Protein AF-A0A7J9EY52-F1 (afdb_monomer_lite)

Organism: NCBI:txid34281

pLDDT: mean 79.38, std 13.58, range [38.97, 94.38]

Radius of gyration: 17.47 Å; chains: 1; bounding box: 37×34×45 Å

Foldseek 3Di:
DLVVCLVCLVVLVVVLVPDVVSVVVRDDPVVNVVSVLVVVLVVLVVVLVCVVVVDPDPDVVSVVVSVVSSVVSVVCSVVVVVVVVPD

Secondary structure (DSSP, 8-state):
-HHHHHHTHHHHHHHHHH-TTTGGGPPPHHHHHHHHHHHHHHHHHHHHHHHHHT-SS--HHHHHHHHHHHHHHHHHHHHHHHHTT--

Sequence (87 aa):
MFESALYYKDVLDYWGQRDKDYLIFTLSYEEWRNVAILCKIFKVFYDVTCVFSGSKYPMTNLYFKGVWKIHKYSFITIYGAHCANHS

Structure (mmCIF, N/CA/C/O backbone):
data_AF-A0A7J9EY52-F1
#
_entry.id   AF-A0A7J9EY52-F1
#
loop_
_atom_site.group_PDB
_atom_site.id
_atom_site.type_symbol
_atom_site.label_atom_id
_atom_site.label_alt_id
_atom_site.label_comp_id
_atom_site.label_asym_id
_atom_site.label_entity_id
_atom_site.label_seq_id
_atom_site.pdbx_PDB_ins_code
_atom_site.Cartn_x
_atom_site.Cartn_y
_atom_site.Cartn_z
_atom_site.occupancy
_atom_site.B_iso_or_equiv
_atom_site.auth_seq_id
_atom_site.auth_comp_id
_atom_site.auth_asym_id
_atom_site.auth_atom_id
_atom_site.pdbx_PDB_model_num
ATOM 1 N N . MET A 1 1 ? -0.349 -7.822 -1.252 1.00 77.75 1 MET A N 1
ATOM 2 C CA . MET A 1 1 ? -0.342 -7.592 0.210 1.00 77.75 1 MET A CA 1
ATOM 3 C C . MET A 1 1 ? -1.021 -6.272 0.565 1.00 77.75 1 MET A C 1
ATOM 5 O O . MET A 1 1 ? -2.108 -6.330 1.113 1.00 77.75 1 MET A O 1
ATOM 9 N N . PHE A 1 2 ? -0.473 -5.103 0.199 1.00 84.81 2 PHE A N 1
ATOM 10 C CA . PHE A 1 2 ? -1.102 -3.809 0.528 1.00 84.81 2 PHE A CA 1
ATOM 11 C C . PHE A 1 2 ? -2.437 -3.546 -0.189 1.00 84.81 2 PHE A C 1
ATOM 13 O O . PHE A 1 2 ? -3.364 -3.068 0.451 1.00 84.81 2 PHE A O 1
ATOM 20 N N . GLU A 1 3 ? -2.586 -3.924 -1.467 1.00 88.19 3 GLU A N 1
ATOM 21 C CA . GLU A 1 3 ? -3.892 -3.835 -2.154 1.00 88.19 3 GLU A CA 1
ATOM 22 C C . GLU A 1 3 ? -4.963 -4.676 -1.444 1.00 88.19 3 GLU A C 1
ATOM 24 O O . GLU A 1 3 ? -6.091 -4.229 -1.271 1.00 88.19 3 GLU A O 1
ATOM 29 N N . SER A 1 4 ? -4.594 -5.867 -0.964 1.00 90.38 4 SER A N 1
ATOM 30 C CA . SER A 1 4 ? -5.487 -6.741 -0.196 1.00 90.38 4 SER A CA 1
ATOM 31 C C . SER A 1 4 ? -5.849 -6.130 1.160 1.00 90.38 4 SER A C 1
ATOM 33 O O . SER A 1 4 ? -7.007 -6.172 1.552 1.00 90.38 4 SER A O 1
ATOM 35 N N . ALA A 1 5 ? -4.886 -5.521 1.860 1.00 90.12 5 ALA A N 1
ATOM 36 C CA . ALA A 1 5 ? -5.148 -4.820 3.117 1.00 90.12 5 ALA A CA 1
ATOM 37 C C . ALA A 1 5 ? -6.111 -3.637 2.921 1.00 90.12 5 ALA A C 1
ATOM 39 O O . ALA A 1 5 ? -7.031 -3.465 3.711 1.00 90.12 5 ALA A O 1
ATOM 40 N N . LEU A 1 6 ? -5.946 -2.865 1.840 1.00 92.25 6 LEU A N 1
ATOM 41 C CA . LEU A 1 6 ? -6.862 -1.777 1.482 1.00 92.25 6 LEU A CA 1
ATOM 42 C C . LEU A 1 6 ? -8.257 -2.294 1.119 1.00 92.25 6 LEU A C 1
ATOM 44 O O . LEU A 1 6 ? -9.245 -1.685 1.510 1.00 92.25 6 LEU A O 1
ATOM 48 N N . TYR A 1 7 ? -8.341 -3.418 0.403 1.00 94.38 7 TYR A N 1
ATOM 49 C CA . TYR A 1 7 ? -9.613 -4.057 0.061 1.00 94.38 7 TYR A CA 1
ATOM 50 C C . TYR A 1 7 ? -10.397 -4.492 1.308 1.00 94.38 7 TYR A C 1
ATOM 52 O O . TYR A 1 7 ? -11.611 -4.327 1.357 1.00 94.38 7 TYR A O 1
ATOM 60 N N . TYR A 1 8 ? -9.707 -5.000 2.333 1.00 93.75 8 TYR A N 1
ATOM 61 C CA . TYR A 1 8 ? -10.322 -5.426 3.593 1.00 93.75 8 TYR A CA 1
ATOM 62 C C . TYR A 1 8 ? -10.372 -4.336 4.669 1.00 93.75 8 TYR A C 1
ATOM 64 O O . TYR A 1 8 ? -10.715 -4.648 5.807 1.00 93.75 8 TYR A O 1
ATOM 72 N N . LYS A 1 9 ? -10.064 -3.075 4.341 1.00 92.81 9 LYS A N 1
ATOM 73 C CA . LYS A 1 9 ? -9.992 -1.980 5.319 1.00 92.81 9 LYS A CA 1
ATOM 74 C C . LYS A 1 9 ? -11.223 -1.922 6.226 1.00 92.81 9 LYS A C 1
ATOM 76 O O . LYS A 1 9 ? -11.073 -1.953 7.439 1.00 92.81 9 LYS A O 1
ATOM 81 N N . ASP A 1 10 ? -12.422 -1.912 5.647 1.00 92.25 10 ASP A N 1
ATOM 82 C CA . ASP A 1 10 ? -13.663 -1.771 6.420 1.00 92.25 10 ASP A CA 1
ATOM 83 C C . ASP A 1 10 ? -13.896 -2.960 7.367 1.00 92.25 10 ASP A C 1
ATOM 85 O O . ASP A 1 10 ? -14.407 -2.795 8.473 1.00 92.25 10 ASP A O 1
ATOM 89 N N . VAL A 1 11 ? -13.483 -4.165 6.957 1.00 93.06 11 VAL A N 1
ATOM 90 C CA . VAL A 1 11 ? -13.562 -5.377 7.787 1.00 93.06 11 VAL A CA 1
ATOM 91 C C . VAL A 1 11 ? -12.561 -5.305 8.939 1.00 93.06 11 VAL A C 1
ATOM 93 O O . VAL A 1 11 ? -12.901 -5.674 10.061 1.00 93.06 11 VAL A O 1
ATOM 96 N N . LEU A 1 12 ? -11.350 -4.809 8.681 1.00 91.00 12 LEU A N 1
ATOM 97 C CA . LEU A 1 12 ? -10.302 -4.637 9.691 1.00 91.00 12 LEU A CA 1
ATOM 98 C C . LEU A 1 12 ? -10.678 -3.541 10.701 1.00 91.00 12 LEU A C 1
ATOM 100 O O . LEU A 1 12 ? -10.536 -3.750 11.905 1.00 91.00 12 LEU A O 1
ATOM 104 N N . ASP A 1 13 ? -11.239 -2.426 10.230 1.00 90.25 13 ASP A N 1
ATOM 105 C CA . ASP A 1 13 ? -11.756 -1.345 11.076 1.00 90.25 13 ASP A CA 1
ATOM 106 C C . ASP A 1 13 ? -12.938 -1.844 11.932 1.00 90.25 13 ASP A C 1
ATOM 108 O O . ASP A 1 13 ? -13.005 -1.577 13.134 1.00 90.25 13 ASP A O 1
ATOM 112 N N . TYR A 1 14 ? -13.850 -2.630 11.349 1.00 91.00 14 TYR A N 1
ATOM 113 C CA . TYR A 1 14 ? -14.954 -3.271 12.070 1.00 91.00 14 TYR A CA 1
ATOM 114 C C . TYR A 1 14 ? -14.469 -4.272 13.127 1.00 91.00 14 TYR A C 1
ATOM 116 O O . TYR A 1 14 ? -15.039 -4.347 14.220 1.00 91.00 14 TYR A O 1
ATOM 124 N N . TRP A 1 15 ? -13.426 -5.048 12.825 1.00 88.94 15 TRP A N 1
ATOM 125 C CA . TRP A 1 15 ? -12.839 -5.989 1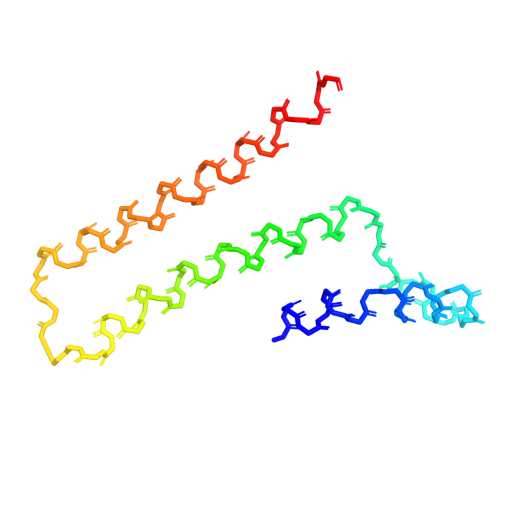3.776 1.00 88.94 15 TRP A CA 1
ATOM 126 C C . TRP A 1 15 ? -12.157 -5.285 14.945 1.00 88.94 15 TRP A C 1
ATOM 128 O O . TRP A 1 15 ? -12.393 -5.681 16.085 1.00 88.94 15 TRP A O 1
ATOM 138 N N . GLY A 1 16 ? -11.418 -4.201 14.711 1.00 89.38 16 GLY A N 1
ATOM 139 C CA . GLY A 1 16 ? -10.787 -3.437 15.795 1.00 89.38 16 GLY A CA 1
ATOM 140 C C . GLY A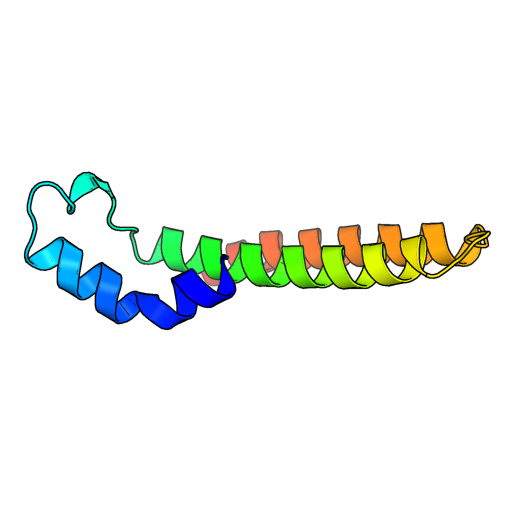 1 16 ? -11.756 -2.747 16.742 1.00 89.38 16 GLY A C 1
ATOM 141 O O . GLY A 1 16 ? -11.420 -2.517 17.898 1.00 89.38 16 GLY A O 1
ATOM 142 N N . GLN A 1 17 ? -12.991 -2.490 16.310 1.00 88.44 17 GLN A N 1
ATOM 143 C CA . GLN A 1 17 ? -14.040 -2.002 17.210 1.00 88.44 17 GLN A CA 1
ATOM 144 C C . GLN A 1 17 ? -14.579 -3.088 18.154 1.00 88.44 17 GLN A C 1
ATOM 146 O O . GLN A 1 17 ? -15.154 -2.762 19.193 1.00 88.44 17 GLN A O 1
ATOM 151 N N . ARG A 1 18 ? -14.447 -4.372 17.796 1.00 88.56 18 ARG A N 1
ATOM 152 C CA . ARG A 1 18 ? -15.004 -5.499 18.563 1.00 88.56 18 ARG A CA 1
ATOM 153 C C . ARG A 1 18 ? -13.978 -6.222 19.415 1.00 88.56 18 ARG A C 1
ATOM 155 O O . ARG A 1 18 ? -14.319 -6.666 20.509 1.00 88.56 18 ARG A O 1
ATOM 162 N N . ASP A 1 19 ? -12.768 -6.372 18.902 1.00 91.06 19 ASP A N 1
ATOM 163 C CA . ASP A 1 19 ? -11.707 -7.105 19.567 1.00 91.06 19 ASP A CA 1
ATOM 164 C C . ASP A 1 19 ? -10.733 -6.125 20.231 1.00 91.06 19 ASP A C 1
ATOM 166 O O . ASP A 1 19 ? -10.024 -5.367 19.568 1.00 91.06 19 ASP A O 1
ATOM 170 N N . LYS A 1 20 ? -10.716 -6.138 21.569 1.00 85.44 20 LYS A N 1
ATOM 171 C CA . LYS A 1 20 ? -9.841 -5.274 22.372 1.00 85.44 20 LYS A CA 1
ATOM 172 C C . LYS A 1 20 ? -8.367 -5.613 22.182 1.00 85.44 20 LYS A C 1
ATOM 174 O O . LYS A 1 20 ? -7.542 -4.707 22.269 1.00 85.44 20 LYS A O 1
ATOM 179 N N . ASP A 1 21 ? -8.049 -6.873 21.901 1.00 90.06 21 ASP A N 1
ATOM 180 C CA . ASP A 1 21 ? -6.679 -7.310 21.643 1.00 90.06 21 ASP A CA 1
ATOM 181 C C . ASP A 1 21 ? -6.235 -6.873 20.239 1.00 90.06 21 ASP A C 1
ATOM 183 O O . ASP A 1 21 ? -5.052 -6.628 20.002 1.00 90.06 21 ASP A O 1
ATOM 187 N N . TYR A 1 22 ? -7.191 -6.688 19.319 1.00 86.69 22 TYR A N 1
ATOM 188 C CA . TYR A 1 22 ? -6.929 -6.170 17.977 1.00 86.69 22 TYR A CA 1
ATOM 189 C C . TYR A 1 22 ? -6.857 -4.636 17.900 1.00 86.69 22 TYR A C 1
ATOM 191 O O . TYR A 1 22 ? -6.245 -4.095 16.981 1.00 86.69 22 TYR A O 1
ATOM 199 N N . LEU A 1 23 ? -7.428 -3.916 18.869 1.00 86.06 23 LEU A N 1
ATOM 200 C CA . LEU A 1 23 ? -7.474 -2.447 18.887 1.00 86.06 23 LEU A CA 1
ATOM 201 C C . LEU A 1 23 ? -6.081 -1.790 18.799 1.00 86.06 23 LEU A C 1
ATOM 203 O O . LEU A 1 23 ? -5.933 -0.708 18.238 1.00 86.06 23 LEU A O 1
ATOM 207 N N . ILE A 1 24 ? -5.032 -2.438 19.314 1.00 87.31 24 ILE A N 1
ATOM 208 C CA . ILE A 1 24 ? -3.660 -1.912 19.208 1.00 87.31 24 ILE A CA 1
ATOM 209 C C . ILE A 1 24 ? -3.106 -1.961 17.772 1.00 87.31 24 ILE A C 1
ATOM 211 O O . ILE A 1 24 ? -2.154 -1.253 17.455 1.00 87.31 24 ILE A O 1
ATOM 215 N N . PHE A 1 25 ? -3.701 -2.779 16.900 1.00 85.81 25 PHE A N 1
ATOM 216 C CA . PHE A 1 25 ? -3.286 -2.962 15.508 1.00 85.81 25 PHE A CA 1
ATOM 217 C C . PHE A 1 25 ? -4.143 -2.179 14.509 1.00 85.81 25 PHE A C 1
ATOM 219 O O . PHE A 1 25 ? -3.832 -2.181 13.315 1.00 85.81 25 PHE A O 1
ATOM 226 N N . THR A 1 26 ? -5.211 -1.511 14.956 1.00 89.44 26 THR A N 1
ATOM 227 C CA . THR A 1 26 ? -5.994 -0.649 14.066 1.00 89.44 26 THR A CA 1
ATOM 228 C C . THR A 1 26 ? -5.194 0.559 13.616 1.00 89.44 26 THR A C 1
ATOM 230 O O . THR A 1 26 ? -4.593 1.267 14.419 1.00 89.44 26 THR A O 1
ATOM 233 N N . LEU A 1 27 ? -5.234 0.806 12.310 1.00 90.31 27 LEU A N 1
ATOM 234 C CA . LEU A 1 27 ? -4.594 1.955 11.696 1.00 90.31 27 LEU A CA 1
ATOM 235 C C . LEU A 1 27 ? -5.526 3.164 11.759 1.00 90.31 27 LEU A C 1
ATOM 237 O O . LEU A 1 27 ? -6.724 3.082 11.484 1.00 90.31 27 LEU A O 1
ATOM 241 N N . SER A 1 28 ? -4.954 4.319 12.061 1.00 90.81 28 SER A N 1
ATOM 242 C CA . SER A 1 28 ? -5.619 5.605 11.916 1.00 90.81 28 SER A CA 1
ATOM 243 C C . SER A 1 28 ? -5.932 5.912 10.447 1.00 90.81 28 SER A C 1
ATOM 245 O O . SER A 1 28 ? -5.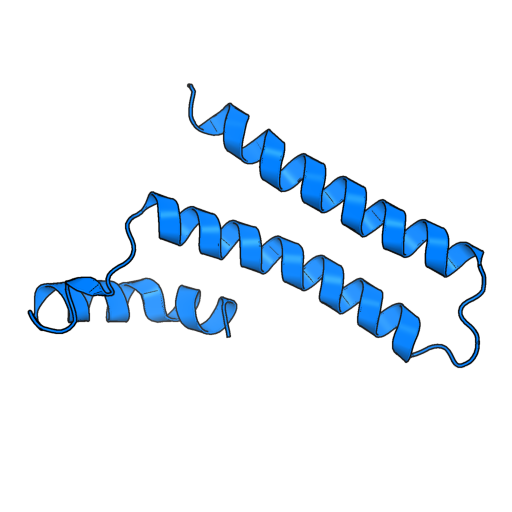365 5.340 9.511 1.00 90.81 28 SER A O 1
ATOM 247 N N . TYR A 1 29 ? -6.818 6.884 10.224 1.00 89.56 29 TYR A N 1
ATOM 248 C CA . TYR A 1 29 ? -7.115 7.379 8.878 1.00 89.56 29 TYR A CA 1
ATOM 249 C C . TYR A 1 29 ? -5.849 7.828 8.123 1.00 89.56 29 TYR A C 1
ATOM 251 O O . TYR A 1 29 ? -5.687 7.521 6.940 1.00 89.56 29 TYR A O 1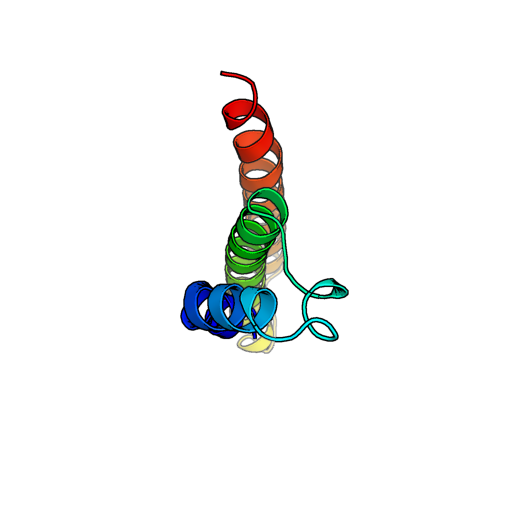
ATOM 259 N N . GLU A 1 30 ? -4.937 8.517 8.815 1.00 90.12 30 GLU A N 1
ATOM 260 C CA . GLU A 1 30 ? -3.656 8.973 8.267 1.00 90.12 30 GLU A CA 1
ATOM 261 C C . GLU A 1 30 ? -2.762 7.799 7.852 1.00 90.12 30 GLU A C 1
ATOM 263 O O . GLU A 1 30 ? -2.169 7.814 6.772 1.00 90.12 30 GLU A O 1
ATOM 268 N N . GLU A 1 31 ? -2.691 6.747 8.665 1.00 90.69 31 GLU A N 1
ATOM 269 C CA . GLU A 1 31 ? -1.894 5.564 8.347 1.00 90.69 31 GLU A CA 1
ATOM 270 C C . GLU A 1 31 ? -2.496 4.770 7.188 1.00 90.69 31 GLU A C 1
ATOM 272 O O . GLU A 1 31 ? -1.768 4.361 6.284 1.00 90.69 31 GLU A O 1
ATOM 277 N N . TRP A 1 32 ? -3.823 4.637 7.124 1.00 92.94 32 TRP A N 1
ATOM 278 C CA . TRP A 1 32 ? -4.507 4.069 5.961 1.00 92.94 32 TRP A CA 1
ATOM 279 C C . TRP A 1 32 ? -4.228 4.866 4.680 1.00 92.94 32 TRP A C 1
ATOM 281 O O . TRP A 1 32 ? -3.988 4.280 3.618 1.00 92.94 32 TRP A O 1
ATOM 291 N N . ARG A 1 33 ? -4.202 6.203 4.767 1.00 91.38 33 ARG A N 1
ATOM 292 C CA . ARG A 1 33 ? -3.796 7.079 3.656 1.00 91.38 33 ARG A CA 1
ATOM 293 C C . ARG A 1 33 ? -2.349 6.796 3.245 1.00 91.38 33 ARG A C 1
ATOM 295 O O . ARG A 1 33 ? -2.070 6.675 2.050 1.00 91.38 33 ARG A O 1
ATOM 302 N N . ASN A 1 34 ? -1.444 6.632 4.207 1.00 89.94 34 ASN A N 1
ATOM 303 C CA . ASN A 1 34 ? -0.043 6.299 3.948 1.00 89.94 34 ASN A CA 1
ATOM 304 C C . ASN A 1 34 ? 0.107 4.918 3.293 1.00 89.94 34 ASN A C 1
ATOM 306 O O . ASN A 1 34 ? 0.859 4.793 2.331 1.00 89.94 34 ASN A O 1
ATOM 310 N N . VAL A 1 35 ? -0.653 3.906 3.722 1.00 90.38 35 VAL A N 1
ATOM 311 C CA . VAL A 1 35 ? -0.691 2.576 3.085 1.00 90.38 35 VAL A CA 1
ATOM 312 C C . VAL A 1 35 ? -1.152 2.677 1.628 1.00 90.38 35 VAL A C 1
ATOM 314 O O . VAL A 1 35 ? -0.554 2.057 0.746 1.00 90.38 35 VAL A O 1
ATOM 317 N N . ALA A 1 36 ? -2.163 3.499 1.338 1.00 90.75 36 ALA A N 1
ATOM 318 C CA . ALA A 1 36 ? -2.621 3.735 -0.031 1.00 90.75 36 ALA A CA 1
ATOM 319 C C . ALA A 1 36 ? -1.552 4.417 -0.904 1.00 90.75 36 ALA A C 1
ATOM 321 O O . ALA A 1 36 ? -1.356 4.034 -2.061 1.00 90.75 36 ALA A O 1
ATOM 322 N N . ILE A 1 37 ? -0.832 5.400 -0.357 1.00 88.94 37 ILE A N 1
ATOM 323 C CA . ILE A 1 37 ? 0.307 6.053 -1.022 1.00 88.94 37 ILE A CA 1
ATOM 324 C C . ILE A 1 37 ? 1.424 5.041 -1.291 1.00 88.94 37 ILE A C 1
ATOM 326 O O . ILE A 1 37 ? 1.914 4.938 -2.417 1.00 88.94 37 ILE A O 1
ATOM 330 N N . LEU A 1 38 ? 1.779 4.253 -0.278 1.00 88.81 38 LEU A N 1
ATOM 331 C CA . LEU A 1 38 ? 2.813 3.231 -0.349 1.00 88.81 38 LEU A CA 1
ATOM 332 C C . LEU A 1 38 ? 2.492 2.214 -1.448 1.00 88.81 38 LEU A C 1
ATOM 334 O O . LEU A 1 38 ? 3.337 1.912 -2.289 1.00 88.81 38 LEU A O 1
ATOM 338 N N . CYS A 1 39 ? 1.241 1.760 -1.513 1.00 90.69 39 CYS A N 1
ATOM 339 C CA . CYS A 1 39 ? 0.775 0.824 -2.526 1.00 90.69 39 CYS A CA 1
ATOM 340 C C . CYS A 1 39 ? 0.955 1.363 -3.959 1.00 90.69 39 CYS A C 1
ATOM 342 O O . CYS A 1 39 ? 1.406 0.634 -4.844 1.00 90.69 39 CYS A O 1
ATOM 344 N N . LYS A 1 40 ? 0.677 2.654 -4.189 1.00 87.81 40 LYS A N 1
ATOM 345 C CA . LYS A 1 40 ? 0.905 3.310 -5.490 1.00 87.81 40 LYS A CA 1
ATOM 346 C C . LYS A 1 40 ? 2.388 3.360 -5.852 1.00 87.81 40 LYS A C 1
ATOM 348 O O . LYS A 1 40 ? 2.741 3.082 -6.996 1.00 87.81 40 LYS A O 1
ATOM 353 N N . ILE A 1 41 ? 3.250 3.687 -4.889 1.00 86.12 41 ILE A N 1
ATOM 354 C CA . ILE A 1 41 ? 4.704 3.728 -5.089 1.00 86.12 41 ILE A CA 1
ATOM 355 C C . ILE A 1 41 ? 5.215 2.332 -5.459 1.00 86.12 41 ILE A C 1
ATOM 357 O O . ILE A 1 41 ? 5.876 2.177 -6.486 1.00 86.12 41 ILE A O 1
ATOM 361 N N . PHE A 1 42 ? 4.851 1.303 -4.689 1.00 87.00 42 PHE A N 1
ATOM 362 C CA . PHE A 1 42 ? 5.284 -0.072 -4.951 1.00 87.00 42 PHE A CA 1
ATOM 363 C C . PHE A 1 42 ? 4.832 -0.600 -6.308 1.00 87.00 42 PHE A C 1
ATOM 365 O O . PHE A 1 42 ? 5.576 -1.351 -6.931 1.00 87.00 42 PHE A O 1
ATOM 372 N N . LYS A 1 43 ? 3.666 -0.180 -6.806 1.00 88.12 43 LYS A N 1
ATOM 373 C CA . LYS A 1 43 ? 3.221 -0.538 -8.157 1.00 88.12 43 LYS A CA 1
ATOM 374 C C . LYS A 1 43 ? 4.172 -0.009 -9.233 1.00 88.12 43 LYS A C 1
ATOM 376 O O . LYS A 1 43 ? 4.574 -0.756 -10.116 1.00 88.12 43 LYS A O 1
ATOM 381 N N . VAL A 1 44 ? 4.607 1.247 -9.112 1.00 85.62 44 VAL A N 1
ATOM 382 C CA . VAL A 1 44 ? 5.591 1.841 -10.036 1.00 85.62 44 VAL A CA 1
ATOM 383 C C . VAL A 1 44 ? 6.934 1.116 -9.955 1.00 85.62 44 VAL A C 1
ATOM 385 O O . VAL A 1 44 ? 7.554 0.872 -10.989 1.00 85.62 44 VAL A O 1
ATOM 388 N N . PHE A 1 45 ? 7.377 0.753 -8.748 1.00 84.75 45 PHE A N 1
ATOM 389 C CA . PHE A 1 45 ? 8.581 -0.060 -8.567 1.00 84.75 45 PHE A CA 1
ATOM 390 C C . PHE A 1 45 ? 8.445 -1.423 -9.243 1.00 84.75 45 PHE A C 1
ATOM 392 O O . PHE A 1 45 ? 9.328 -1.801 -10.007 1.00 84.75 45 PHE A O 1
ATOM 399 N N . TYR A 1 46 ? 7.338 -2.129 -9.006 1.00 87.88 46 TYR A N 1
ATOM 400 C CA . TYR A 1 46 ? 7.080 -3.443 -9.586 1.00 87.88 46 TYR A CA 1
ATOM 401 C C . TYR A 1 46 ? 7.110 -3.403 -11.117 1.00 87.88 46 TYR A C 1
ATOM 403 O O . TYR A 1 46 ? 7.838 -4.185 -11.724 1.00 87.88 46 TYR A O 1
ATOM 411 N N . ASP A 1 47 ? 6.423 -2.440 -11.737 1.00 86.44 47 ASP A N 1
ATOM 412 C CA . ASP A 1 47 ? 6.425 -2.267 -13.194 1.00 86.44 47 ASP A CA 1
ATOM 413 C C . ASP A 1 47 ? 7.849 -2.087 -13.742 1.00 86.44 47 ASP A C 1
ATOM 415 O O . ASP A 1 47 ? 8.228 -2.687 -14.749 1.00 86.44 47 ASP A O 1
ATOM 419 N N . VAL A 1 48 ? 8.664 -1.266 -13.073 1.00 83.56 48 VAL A N 1
ATOM 420 C CA . VAL A 1 48 ? 10.053 -1.013 -13.476 1.00 83.56 48 VAL A CA 1
ATOM 421 C C . VAL A 1 48 ? 10.925 -2.259 -13.278 1.00 83.56 48 VAL A C 1
ATOM 423 O O . VAL A 1 48 ? 11.707 -2.604 -14.164 1.00 83.56 48 VAL A O 1
ATOM 426 N N . THR A 1 49 ? 10.761 -2.984 -12.171 1.00 84.12 49 THR A N 1
ATOM 427 C CA . THR A 1 49 ? 11.462 -4.250 -11.918 1.00 84.12 49 THR A CA 1
ATOM 428 C C . THR A 1 49 ? 11.078 -5.327 -12.934 1.00 84.12 49 THR A C 1
ATOM 430 O O . THR A 1 49 ? 11.953 -6.063 -13.393 1.00 84.12 49 THR A O 1
ATOM 433 N N . CYS A 1 50 ? 9.812 -5.409 -13.350 1.00 84.12 50 CYS A N 1
ATOM 434 C CA . CYS A 1 50 ? 9.370 -6.295 -14.430 1.00 84.12 50 CYS A CA 1
ATOM 435 C C . CYS A 1 50 ? 10.065 -5.967 -15.757 1.00 84.12 50 CYS A C 1
ATOM 437 O O . CYS A 1 50 ? 10.537 -6.873 -16.439 1.00 84.12 50 CYS A O 1
ATOM 439 N N . VAL A 1 51 ? 10.204 -4.682 -16.102 1.00 81.88 51 VAL A N 1
ATOM 440 C CA . VAL A 1 51 ? 10.940 -4.259 -17.308 1.00 81.88 51 VAL A CA 1
ATOM 441 C C . VAL A 1 51 ? 12.409 -4.682 -17.244 1.00 81.88 51 VAL A C 1
ATOM 443 O O . VAL A 1 51 ? 12.946 -5.173 -18.235 1.00 81.88 51 VAL A O 1
ATOM 446 N N . PHE A 1 52 ? 13.062 -4.531 -16.089 1.00 76.94 52 PHE A N 1
ATOM 447 C CA . PHE A 1 52 ? 14.458 -4.945 -15.929 1.00 76.94 52 PHE A CA 1
ATOM 448 C C . PHE A 1 52 ? 14.633 -6.463 -15.980 1.00 76.94 52 PHE A C 1
ATOM 450 O O . PHE A 1 52 ? 15.490 -6.948 -16.717 1.00 76.94 52 PHE A O 1
ATOM 457 N N . SER A 1 53 ? 13.804 -7.208 -15.248 1.00 79.38 53 SER A N 1
ATOM 458 C CA . SER A 1 53 ? 13.868 -8.675 -15.170 1.00 79.38 53 SER A CA 1
ATOM 459 C C . SER A 1 53 ? 13.467 -9.378 -16.470 1.00 79.38 53 SER A C 1
ATOM 461 O O . SER A 1 53 ? 13.976 -10.458 -16.756 1.00 79.38 53 SER A O 1
ATOM 463 N N . GLY A 1 54 ? 12.614 -8.761 -17.293 1.00 76.94 54 GLY A N 1
ATOM 464 C CA . GLY A 1 54 ? 12.250 -9.267 -18.619 1.00 76.94 54 GLY A CA 1
ATOM 465 C C . GLY A 1 54 ? 13.334 -9.086 -19.689 1.00 76.94 54 GLY A C 1
ATOM 466 O O . GLY A 1 54 ? 13.202 -9.624 -20.788 1.00 76.94 54 GLY A O 1
ATOM 467 N N . SER A 1 55 ? 14.411 -8.349 -19.397 1.00 67.06 55 SER A N 1
ATOM 468 C CA . SER A 1 55 ? 15.505 -8.099 -20.340 1.00 67.06 55 SER A CA 1
ATOM 469 C C . SER A 1 55 ? 16.776 -8.850 -19.927 1.00 67.06 55 SER A C 1
ATOM 471 O O . SER A 1 55 ? 17.290 -8.655 -18.831 1.00 67.06 55 SER A O 1
ATOM 473 N N . LYS A 1 56 ? 17.335 -9.686 -20.817 1.00 64.75 56 LYS A N 1
ATOM 474 C CA . LYS A 1 56 ? 18.650 -10.330 -20.587 1.00 64.75 56 LYS A CA 1
ATOM 475 C C . LYS A 1 56 ? 19.805 -9.320 -20.525 1.00 64.75 56 LYS A C 1
ATOM 477 O O . LYS A 1 56 ? 20.827 -9.604 -19.914 1.00 64.75 56 LYS A O 1
ATOM 482 N N . TYR A 1 57 ? 19.621 -8.157 -21.152 1.00 60.97 57 TYR A N 1
ATOM 483 C CA . TYR A 1 57 ? 20.560 -7.040 -21.165 1.00 60.97 57 TYR A CA 1
ATOM 484 C C . TYR A 1 57 ? 19.756 -5.735 -21.112 1.00 60.97 57 TYR A C 1
ATOM 486 O O . TYR A 1 57 ? 19.293 -5.268 -22.158 1.00 60.97 57 TYR A O 1
ATOM 494 N N . PRO A 1 58 ? 19.529 -5.142 -19.929 1.00 56.81 58 PRO A N 1
ATOM 495 C CA . PRO A 1 58 ? 18.919 -3.825 -19.866 1.00 56.81 58 PRO A CA 1
ATOM 496 C C . PRO A 1 58 ? 19.865 -2.839 -20.560 1.00 56.81 58 PRO A C 1
ATOM 498 O O . PRO A 1 58 ? 20.941 -2.539 -20.049 1.00 56.81 58 PRO A O 1
ATOM 501 N N . MET A 1 59 ? 19.500 -2.346 -21.750 1.00 61.94 59 MET A N 1
ATOM 502 C CA . MET A 1 59 ? 20.242 -1.242 -22.365 1.00 61.94 59 MET A CA 1
ATOM 503 C C . MET A 1 59 ? 20.253 -0.072 -21.378 1.00 61.94 59 MET A C 1
ATOM 505 O O . MET A 1 59 ? 19.213 0.255 -20.811 1.00 61.94 59 MET A O 1
ATOM 509 N N . THR A 1 60 ? 21.393 0.588 -21.184 1.00 61.38 60 THR A N 1
ATOM 510 C CA . THR A 1 60 ? 21.608 1.647 -20.174 1.00 61.38 60 THR A CA 1
ATOM 511 C C . THR A 1 60 ? 20.536 2.755 -20.207 1.00 61.38 60 THR A C 1
ATOM 513 O O . THR A 1 60 ? 20.166 3.310 -19.174 1.00 61.38 60 THR A O 1
ATOM 516 N N . ASN A 1 61 ? 19.960 3.003 -21.390 1.00 63.09 61 ASN A N 1
ATOM 517 C CA . ASN A 1 61 ? 18.750 3.801 -21.640 1.00 63.09 61 ASN A CA 1
ATOM 518 C C . ASN A 1 61 ? 17.559 3.418 -20.728 1.00 63.09 61 ASN A C 1
ATOM 520 O O . ASN A 1 61 ? 16.968 4.284 -20.081 1.00 63.09 61 ASN A O 1
ATOM 524 N N . LEU A 1 62 ? 17.216 2.128 -20.653 1.00 65.38 62 LEU A N 1
ATOM 525 C CA . LEU A 1 62 ? 16.095 1.619 -19.860 1.00 65.38 62 LEU A CA 1
ATOM 526 C C . LEU A 1 62 ? 16.349 1.790 -18.364 1.00 65.38 62 LEU A C 1
ATOM 528 O O . LEU A 1 62 ? 15.423 2.130 -17.629 1.00 65.38 62 LEU A O 1
ATOM 532 N N . TYR A 1 63 ? 17.596 1.604 -17.923 1.00 69.62 63 TYR A N 1
ATOM 533 C CA . TYR A 1 63 ? 17.977 1.767 -16.521 1.00 69.62 63 TYR A CA 1
ATOM 534 C C . TYR A 1 63 ? 17.760 3.204 -16.048 1.00 69.62 63 TYR A C 1
ATOM 536 O O . TYR A 1 63 ? 17.027 3.437 -15.086 1.00 69.62 63 TYR A O 1
ATOM 544 N N . PHE A 1 64 ? 18.302 4.180 -16.783 1.00 74.12 64 PHE A N 1
ATOM 545 C CA . PHE A 1 64 ? 18.125 5.595 -16.457 1.00 74.12 64 PHE A CA 1
ATOM 546 C C . PHE A 1 64 ? 16.644 5.998 -16.453 1.00 74.12 64 PHE A C 1
ATOM 548 O O . PHE A 1 64 ? 16.171 6.641 -15.517 1.00 74.12 64 PHE A O 1
ATOM 555 N N . LYS A 1 65 ? 15.874 5.556 -17.457 1.00 77.62 65 LYS A N 1
ATOM 556 C CA . LYS A 1 65 ? 14.443 5.867 -17.566 1.00 77.62 65 LYS A CA 1
ATOM 557 C C . LYS A 1 65 ? 13.613 5.249 -16.434 1.00 77.62 65 LYS A C 1
ATOM 559 O O . LYS A 1 65 ? 12.714 5.910 -15.915 1.00 77.62 65 LYS A O 1
ATOM 564 N N . GLY A 1 66 ? 13.907 4.010 -16.041 1.00 75.69 66 GLY A N 1
ATOM 565 C CA . GLY A 1 66 ? 13.230 3.323 -14.939 1.00 75.69 66 GLY A CA 1
ATOM 566 C C . GLY A 1 66 ? 13.519 3.970 -13.585 1.00 75.69 66 GLY A C 1
ATOM 567 O O . GLY A 1 66 ? 12.588 4.309 -12.854 1.00 75.69 66 GLY A O 1
ATOM 568 N N . VAL A 1 67 ? 14.796 4.230 -13.289 1.00 79.50 67 VAL A N 1
ATOM 569 C CA . VAL A 1 67 ? 15.223 4.886 -12.040 1.00 79.50 67 VAL A CA 1
ATOM 570 C C . VAL A 1 67 ? 14.657 6.303 -11.942 1.00 79.50 67 VAL A C 1
ATOM 572 O O . VAL A 1 67 ? 14.123 6.684 -10.901 1.00 79.50 67 VAL A O 1
ATOM 575 N N . TRP A 1 68 ? 14.679 7.070 -13.036 1.00 80.31 68 TRP A N 1
ATOM 576 C CA . TRP A 1 68 ? 14.099 8.413 -13.057 1.00 80.31 68 TRP A CA 1
ATOM 577 C C . TRP A 1 68 ? 12.582 8.406 -12.836 1.00 80.31 68 TRP A C 1
ATOM 579 O O . TRP A 1 68 ? 12.052 9.257 -12.120 1.00 80.31 68 TRP A O 1
ATOM 589 N N . LYS A 1 69 ? 11.866 7.423 -13.401 1.00 80.12 69 LYS A N 1
ATOM 590 C CA . LYS A 1 69 ? 10.422 7.255 -13.181 1.00 80.12 69 LYS A CA 1
ATOM 591 C C . LYS A 1 69 ? 10.124 6.994 -11.705 1.00 80.12 69 LYS A C 1
ATOM 593 O O . LYS A 1 69 ? 9.255 7.657 -11.145 1.00 80.12 69 LYS A O 1
ATOM 598 N N . ILE A 1 70 ? 10.871 6.096 -11.067 1.00 80.44 70 ILE A N 1
ATOM 599 C CA . ILE A 1 70 ? 10.749 5.821 -9.630 1.00 80.44 70 ILE A CA 1
ATOM 600 C C . ILE A 1 70 ? 10.987 7.097 -8.814 1.00 80.44 70 ILE A C 1
ATOM 602 O O . ILE A 1 70 ? 10.150 7.464 -7.989 1.00 80.44 70 ILE A O 1
ATOM 606 N N . HIS A 1 71 ? 12.089 7.802 -9.082 1.00 80.44 71 HIS A N 1
ATOM 607 C CA . HIS A 1 71 ? 12.461 9.011 -8.349 1.00 80.44 71 HIS A CA 1
ATOM 608 C C . HIS A 1 71 ? 11.380 10.094 -8.455 1.00 80.44 71 HIS A C 1
ATOM 610 O O . HIS A 1 71 ? 10.931 10.637 -7.446 1.00 80.44 71 HIS A O 1
ATOM 616 N N . LYS A 1 72 ? 10.880 10.345 -9.671 1.00 79.94 72 LYS A N 1
ATOM 617 C CA . LYS A 1 72 ? 9.828 11.335 -9.924 1.00 79.94 72 LYS A CA 1
ATOM 618 C C . LYS A 1 72 ? 8.511 10.979 -9.231 1.00 79.94 72 LYS A C 1
ATOM 620 O O . LYS A 1 72 ? 7.903 11.848 -8.612 1.00 79.94 72 LYS A O 1
ATOM 625 N N . TYR A 1 73 ? 8.055 9.729 -9.322 1.00 74.50 73 TYR A N 1
ATOM 626 C CA . TYR A 1 73 ? 6.788 9.318 -8.705 1.00 74.50 73 TYR A CA 1
ATOM 627 C C . TYR A 1 73 ? 6.866 9.284 -7.179 1.00 74.50 73 TYR A C 1
ATOM 629 O O . TYR A 1 73 ? 5.911 9.701 -6.523 1.00 74.50 73 TYR A O 1
ATOM 637 N N . SER A 1 74 ? 7.994 8.853 -6.612 1.00 73.06 74 SER A N 1
ATOM 638 C CA . SER A 1 74 ? 8.219 8.918 -5.167 1.00 73.06 74 SER A CA 1
ATOM 639 C C . SER A 1 74 ? 8.195 10.367 -4.681 1.00 73.06 74 SER A C 1
ATOM 641 O O . SER A 1 74 ? 7.505 10.674 -3.715 1.00 73.06 74 SER A O 1
ATOM 643 N N . PHE A 1 75 ? 8.872 11.277 -5.389 1.00 69.44 75 PHE A N 1
ATOM 644 C CA . PHE A 1 75 ? 8.905 12.695 -5.035 1.00 69.44 75 PHE A CA 1
ATOM 645 C C . PHE A 1 75 ? 7.516 13.347 -5.126 1.00 69.44 75 PHE A C 1
ATOM 647 O O . PHE A 1 75 ? 7.051 13.939 -4.159 1.00 69.44 75 PHE A O 1
ATOM 654 N N . ILE A 1 76 ? 6.798 13.181 -6.242 1.00 66.69 76 ILE A N 1
ATOM 655 C CA . ILE A 1 76 ? 5.469 13.791 -6.432 1.00 66.69 76 ILE A CA 1
ATOM 656 C C . ILE A 1 76 ? 4.449 13.241 -5.432 1.00 66.69 76 ILE A C 1
ATOM 658 O O . ILE A 1 76 ? 3.637 14.001 -4.914 1.00 66.69 76 ILE A O 1
ATOM 662 N N . THR A 1 77 ? 4.474 11.938 -5.147 1.00 68.12 77 THR A N 1
ATOM 663 C CA . THR A 1 77 ? 3.465 11.326 -4.270 1.00 68.12 77 THR A CA 1
ATOM 664 C C . THR A 1 77 ? 3.718 11.663 -2.799 1.00 68.12 77 THR A C 1
ATOM 666 O O . THR A 1 77 ? 2.761 11.900 -2.070 1.00 68.12 77 THR A O 1
ATOM 669 N N . ILE A 1 78 ? 4.983 11.746 -2.364 1.00 66.25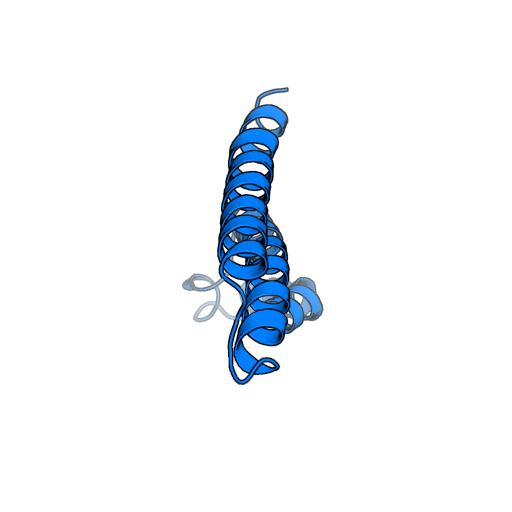 78 ILE A N 1
ATOM 670 C CA . ILE A 1 78 ? 5.339 12.101 -0.980 1.00 66.25 78 ILE A CA 1
ATOM 671 C C . ILE A 1 78 ? 5.154 13.608 -0.731 1.00 66.25 78 ILE A C 1
ATOM 673 O O . ILE A 1 78 ? 4.518 13.988 0.249 1.00 66.25 78 ILE A O 1
ATOM 677 N N . TYR A 1 79 ? 5.634 14.474 -1.632 1.00 62.72 79 TYR A N 1
ATOM 678 C CA . TYR A 1 79 ? 5.510 15.929 -1.462 1.00 62.72 79 TYR A CA 1
ATOM 679 C C . TYR A 1 79 ? 4.115 16.462 -1.821 1.00 62.72 79 TYR A C 1
ATOM 681 O O . TYR A 1 79 ? 3.612 17.356 -1.148 1.00 62.72 79 TYR A O 1
ATOM 689 N N . GLY A 1 80 ? 3.438 15.887 -2.819 1.00 58.91 80 GLY A N 1
ATOM 690 C CA . GLY A 1 80 ? 2.064 16.258 -3.173 1.00 58.91 80 GLY A CA 1
ATOM 691 C C . GLY A 1 80 ? 1.040 15.886 -2.096 1.00 58.91 80 GLY A C 1
ATOM 692 O O . GLY A 1 80 ? 0.091 16.633 -1.874 1.00 58.91 80 GLY A O 1
ATOM 693 N N . ALA A 1 81 ? 1.257 14.784 -1.368 1.00 56.16 81 ALA A N 1
ATOM 694 C CA . ALA A 1 81 ? 0.445 14.435 -0.199 1.00 56.16 81 ALA A CA 1
ATOM 695 C C . ALA A 1 81 ? 0.647 15.417 0.970 1.00 56.16 81 ALA A C 1
ATOM 697 O O . ALA A 1 81 ? -0.291 15.676 1.717 1.00 56.16 81 ALA A O 1
ATOM 698 N N . HIS A 1 82 ? 1.8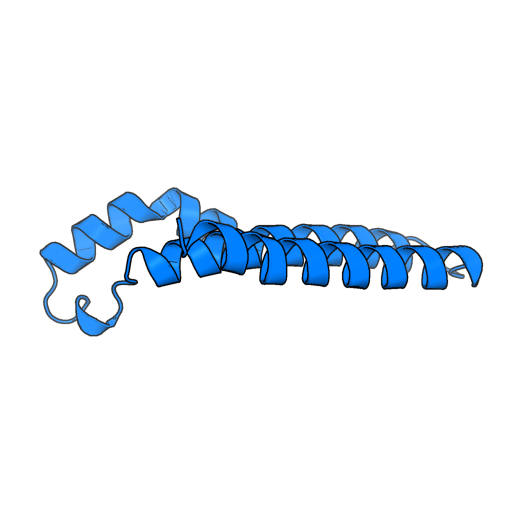40 16.005 1.102 1.00 50.25 82 HIS A N 1
ATOM 699 C CA . HIS A 1 82 ? 2.151 16.977 2.152 1.00 50.25 82 HIS A CA 1
ATOM 700 C C . HIS A 1 82 ? 1.478 18.346 1.922 1.00 50.25 82 HIS A C 1
ATOM 702 O O . HIS A 1 82 ? 1.172 19.045 2.885 1.00 50.25 82 HIS A O 1
ATOM 708 N N . CYS A 1 83 ? 1.206 18.730 0.668 1.00 43.75 83 CYS A N 1
ATOM 709 C CA . CYS A 1 83 ? 0.506 19.980 0.341 1.00 43.75 83 CYS A CA 1
ATOM 710 C C . CYS A 1 83 ? -1.022 19.908 0.527 1.00 43.75 83 CYS A C 1
ATOM 712 O O . CYS A 1 83 ? -1.639 20.939 0.761 1.00 43.75 83 CYS A O 1
ATOM 714 N N . ALA A 1 84 ? -1.632 18.720 0.452 1.00 49.91 84 ALA A N 1
ATOM 715 C CA . ALA A 1 84 ? -3.080 18.541 0.639 1.00 49.91 84 ALA A CA 1
ATOM 716 C C . ALA A 1 84 ? -3.517 18.477 2.118 1.00 49.91 84 ALA A C 1
ATOM 718 O O . ALA A 1 84 ? -4.704 18.550 2.409 1.00 49.91 84 ALA A O 1
ATOM 719 N N . ASN A 1 85 ? -2.569 18.336 3.051 1.00 48.94 85 ASN A N 1
ATOM 720 C CA . ASN A 1 85 ? -2.837 18.258 4.492 1.00 48.94 85 ASN A CA 1
ATOM 721 C C . ASN A 1 85 ? -2.726 19.624 5.206 1.00 48.94 85 ASN A C 1
ATOM 723 O O . ASN A 1 85 ? -2.747 19.668 6.433 1.00 48.94 85 ASN A O 1
ATOM 727 N N . HIS A 1 86 ? -2.547 20.724 4.463 1.00 43.88 86 HIS A N 1
ATOM 728 C CA . HIS A 1 86 ? -2.377 22.082 5.005 1.00 43.88 86 HIS A CA 1
ATOM 729 C C . HIS A 1 86 ? -3.347 23.101 4.375 1.00 43.88 86 HIS A C 1
ATOM 731 O O . HIS A 1 86 ? -3.037 24.290 4.294 1.00 43.88 86 HIS A O 1
ATOM 737 N N . SER A 1 87 ? -4.501 22.623 3.901 1.00 38.97 87 SER A N 1
ATOM 738 C CA . SER A 1 87 ? -5.600 23.420 3.342 1.00 38.97 87 SER A CA 1
ATOM 739 C C . SER A 1 87 ? -6.904 23.115 4.054 1.00 38.97 87 SER A C 1
ATOM 741 O O . SER A 1 87 ? -7.182 21.900 4.187 1.00 38.97 87 SER A O 1
#